Protein AF-A0A7C1C5A8-F1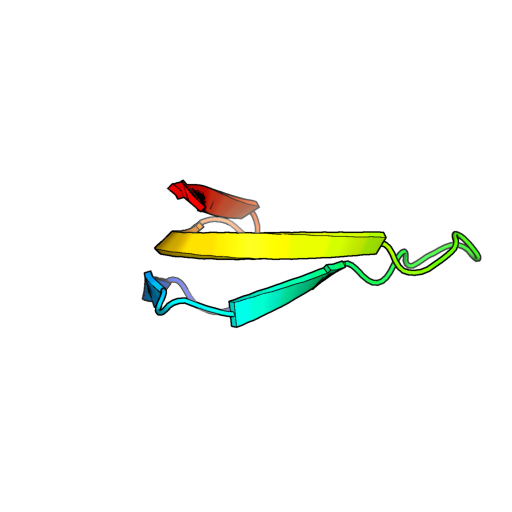 (afdb_monomer)

Structure (mmCIF, N/CA/C/O backbone):
data_AF-A0A7C1C5A8-F1
#
_entry.id   AF-A0A7C1C5A8-F1
#
loop_
_atom_site.group_PDB
_atom_site.id
_atom_site.type_symbol
_atom_site.label_atom_id
_atom_site.label_alt_id
_atom_site.label_comp_id
_atom_site.label_asym_id
_atom_site.label_entity_id
_atom_site.label_seq_id
_atom_site.pdbx_PDB_ins_code
_atom_site.Cartn_x
_atom_site.Cartn_y
_atom_site.Cartn_z
_atom_site.occupancy
_atom_site.B_iso_or_equiv
_atom_site.auth_seq_id
_atom_site.auth_comp_id
_atom_site.auth_asym_id
_atom_site.auth_atom_id
_atom_site.pdbx_PDB_model_num
ATOM 1 N N . ASN A 1 1 ? 13.598 4.122 4.293 1.00 83.94 1 ASN A N 1
ATOM 2 C CA . ASN A 1 1 ? 13.895 3.861 2.871 1.00 83.94 1 ASN A CA 1
ATOM 3 C C . ASN A 1 1 ? 13.349 2.516 2.482 1.00 83.94 1 ASN A C 1
ATOM 5 O O . ASN A 1 1 ? 13.539 1.564 3.228 1.00 83.94 1 ASN A O 1
ATOM 9 N N . HIS A 1 2 ? 12.646 2.470 1.359 1.00 88.56 2 HIS A N 1
ATOM 10 C CA . HIS A 1 2 ? 12.045 1.262 0.806 1.00 88.56 2 HIS A CA 1
ATOM 11 C C . HIS A 1 2 ? 12.516 1.112 -0.645 1.00 88.56 2 HIS A C 1
ATOM 13 O O . HIS A 1 2 ? 12.859 2.111 -1.278 1.00 88.56 2 HIS A O 1
ATOM 19 N N . ALA A 1 3 ? 12.567 -0.117 -1.157 1.00 94.88 3 ALA A N 1
ATOM 20 C CA . ALA A 1 3 ? 12.890 -0.362 -2.560 1.00 94.88 3 ALA A CA 1
ATOM 21 C C . ALA A 1 3 ? 11.810 0.236 -3.486 1.00 94.88 3 ALA A C 1
ATOM 23 O O . ALA A 1 3 ? 10.650 0.330 -3.064 1.00 94.88 3 ALA A O 1
ATOM 24 N N . PRO A 1 4 ? 12.160 0.617 -4.728 1.00 95.44 4 PRO A N 1
ATOM 25 C CA . PRO A 1 4 ? 11.175 1.065 -5.699 1.00 95.44 4 PRO A CA 1
ATOM 26 C C . PRO A 1 4 ? 10.088 0.015 -5.945 1.00 95.44 4 PRO A C 1
ATOM 28 O O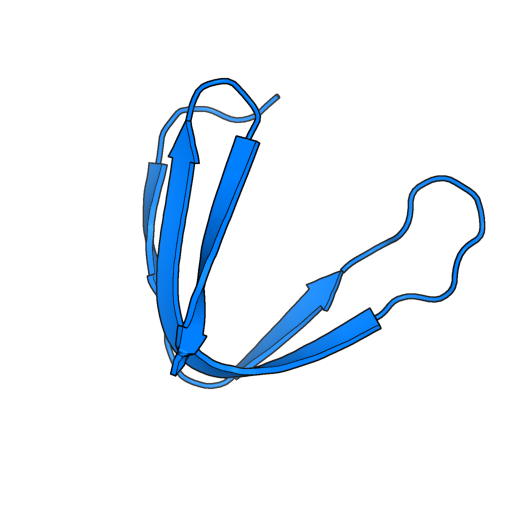 . PRO A 1 4 ? 10.384 -1.179 -6.022 1.00 95.44 4 PRO A O 1
ATOM 31 N N . LEU A 1 5 ? 8.834 0.455 -6.040 1.00 95.31 5 LEU A N 1
ATOM 32 C CA . LEU A 1 5 ? 7.677 -0.430 -6.183 1.00 95.31 5 LEU A CA 1
ATOM 33 C C . LEU A 1 5 ? 6.515 0.295 -6.859 1.00 95.31 5 LEU A C 1
ATOM 35 O O . LEU A 1 5 ? 6.256 1.455 -6.556 1.00 95.31 5 LEU A O 1
ATOM 39 N N . ILE A 1 6 ? 5.777 -0.421 -7.708 1.00 95.06 6 ILE A N 1
ATOM 40 C CA . ILE A 1 6 ? 4.470 -0.002 -8.224 1.00 95.06 6 ILE A CA 1
ATOM 41 C C . ILE A 1 6 ? 3.485 -1.143 -7.969 1.00 95.06 6 ILE A C 1
ATOM 43 O O . ILE A 1 6 ? 3.789 -2.298 -8.268 1.00 95.06 6 ILE A O 1
ATOM 47 N N . SER A 1 7 ? 2.318 -0.838 -7.401 1.00 95.19 7 SER A N 1
ATOM 48 C CA . SER A 1 7 ? 1.271 -1.835 -7.151 1.00 95.19 7 SER A CA 1
ATOM 49 C C . SER A 1 7 ? -0.122 -1.238 -7.289 1.00 95.19 7 SER A C 1
ATOM 51 O O . SER A 1 7 ? -0.349 -0.071 -6.976 1.00 95.19 7 SER A O 1
ATOM 53 N N . ALA A 1 8 ? -1.078 -2.071 -7.694 1.00 95.12 8 ALA A N 1
ATOM 54 C CA . ALA A 1 8 ? -2.491 -1.742 -7.583 1.00 95.12 8 ALA A CA 1
ATOM 55 C C . ALA A 1 8 ? -2.938 -1.816 -6.113 1.00 95.12 8 ALA A C 1
ATOM 57 O O . ALA A 1 8 ? -2.481 -2.680 -5.356 1.00 95.12 8 ALA A O 1
ATOM 58 N N . LEU A 1 9 ? -3.838 -0.916 -5.725 1.00 94.50 9 LEU A N 1
ATOM 59 C CA . LEU A 1 9 ? -4.529 -0.904 -4.443 1.00 94.50 9 LEU A CA 1
ATOM 60 C C . LEU A 1 9 ? -5.960 -1.397 -4.648 1.00 94.50 9 LEU A C 1
ATOM 62 O O . LEU A 1 9 ? -6.656 -0.966 -5.566 1.00 94.50 9 LEU A O 1
ATOM 66 N N . LYS A 1 10 ? -6.391 -2.307 -3.778 1.00 94.19 10 LYS A N 1
ATOM 67 C CA . LYS A 1 10 ? -7.793 -2.720 -3.682 1.00 94.19 10 LYS A CA 1
ATOM 68 C C . LYS A 1 10 ? -8.541 -1.784 -2.740 1.00 94.19 10 LYS A C 1
ATOM 70 O O . LYS A 1 10 ? -7.912 -1.072 -1.957 1.00 94.19 10 LYS A O 1
ATOM 75 N N . GLU A 1 11 ? -9.866 -1.841 -2.798 1.00 95.88 11 GLU A N 1
ATOM 76 C CA . GLU A 1 11 ? -10.730 -1.209 -1.807 1.00 95.88 11 GLU A CA 1
ATOM 77 C C . GLU A 1 11 ? -10.301 -1.584 -0.383 1.00 95.88 11 GLU A C 1
ATOM 79 O O . GLU A 1 11 ? -10.013 -2.749 -0.085 1.00 95.88 11 GLU A O 1
ATOM 84 N N . GLY A 1 12 ? -10.233 -0.584 0.489 1.00 94.88 12 GLY A N 1
ATOM 85 C CA . GLY A 1 12 ? -9.834 -0.767 1.873 1.00 94.88 12 GLY A CA 1
ATOM 86 C C . GLY A 1 12 ? -9.475 0.539 2.565 1.00 94.88 12 GLY A C 1
ATOM 87 O O . GLY A 1 12 ? -9.834 1.630 2.130 1.00 94.88 12 GLY A O 1
ATOM 88 N N . GLN A 1 13 ? -8.749 0.418 3.674 1.00 95.00 13 GLN A N 1
ATOM 89 C CA . GLN A 1 13 ? -8.381 1.551 4.514 1.00 95.00 13 GLN A CA 1
ATOM 90 C C . GLN A 1 13 ? -6.861 1.710 4.590 1.00 95.00 13 GLN A C 1
ATOM 92 O O . GLN A 1 13 ? -6.132 0.777 4.932 1.00 95.00 13 GLN A O 1
ATOM 97 N N . ILE A 1 14 ? -6.379 2.917 4.311 1.00 93.81 14 ILE A N 1
ATOM 98 C CA . ILE A 1 14 ? -4.980 3.310 4.441 1.00 93.81 14 ILE A CA 1
ATOM 99 C C . ILE A 1 14 ? -4.787 3.953 5.808 1.00 93.81 14 ILE A C 1
ATOM 101 O O . ILE A 1 14 ? -5.446 4.935 6.143 1.00 93.81 14 ILE A O 1
ATOM 105 N N . LYS A 1 15 ? -3.844 3.423 6.588 1.00 94.38 15 LYS A N 1
ATOM 106 C CA . LYS A 1 15 ? -3.454 3.976 7.886 1.00 94.38 15 LYS A CA 1
ATOM 107 C C . LYS A 1 15 ? -2.141 4.749 7.770 1.00 94.38 15 LYS A C 1
ATOM 109 O O . LYS A 1 15 ? -1.091 4.152 7.535 1.00 94.38 15 LYS A O 1
ATOM 114 N N . LEU A 1 16 ? -2.178 6.053 8.023 1.00 92.00 16 LEU A N 1
ATOM 115 C CA . LEU A 1 16 ? -1.004 6.917 8.077 1.00 92.00 16 LEU A CA 1
ATOM 116 C C . LEU A 1 16 ? -0.569 7.133 9.533 1.00 92.00 16 LEU A C 1
ATOM 118 O O . LEU A 1 16 ? -1.237 7.822 10.303 1.00 92.00 16 LEU A O 1
ATOM 122 N N . LYS A 1 17 ? 0.578 6.557 9.910 1.00 91.69 17 LYS A N 1
ATOM 123 C CA . LYS A 1 17 ? 1.177 6.737 11.242 1.00 91.69 17 LYS A CA 1
ATOM 124 C C . LYS A 1 17 ? 2.115 7.941 11.250 1.00 91.69 17 LYS A C 1
ATOM 126 O O . LYS A 1 17 ? 3.111 7.949 10.528 1.00 91.69 17 LYS A O 1
ATOM 131 N N . LYS A 1 18 ? 1.843 8.941 12.092 1.00 90.06 18 LYS A N 1
ATOM 132 C CA . LYS A 1 18 ? 2.706 10.125 12.229 1.00 90.06 18 LYS A CA 1
ATOM 133 C C . LYS A 1 18 ? 3.856 9.863 13.203 1.00 90.06 18 LYS A C 1
ATOM 135 O O . LYS A 1 18 ? 3.643 9.502 14.353 1.00 90.06 18 LYS A O 1
ATOM 140 N N . THR A 1 19 ? 5.088 10.130 12.775 1.00 82.50 19 THR A N 1
ATOM 141 C CA . THR A 1 19 ? 6.312 9.791 13.529 1.00 82.50 19 THR A CA 1
ATOM 142 C C . THR A 1 19 ? 6.565 10.656 14.775 1.00 82.50 19 THR A C 1
ATOM 144 O O . THR A 1 19 ? 7.368 10.277 15.619 1.00 82.50 19 THR A O 1
ATOM 147 N N . LYS A 1 20 ? 5.916 11.822 14.918 1.00 79.56 20 LYS A N 1
ATOM 148 C CA . LYS A 1 20 ? 6.151 12.781 16.022 1.00 79.56 20 LYS A CA 1
ATOM 149 C C . LYS A 1 20 ? 4.900 13.033 16.873 1.00 79.56 20 LYS A C 1
ATOM 151 O O . LYS A 1 20 ? 4.454 14.168 16.993 1.00 79.56 20 LYS A O 1
ATOM 156 N N . GLY A 1 21 ? 4.308 11.972 17.425 1.00 68.19 21 GLY A N 1
ATOM 157 C CA . GLY A 1 21 ? 3.206 12.082 18.398 1.00 68.19 21 GLY A CA 1
ATOM 158 C C . GLY A 1 21 ? 1.879 12.603 17.832 1.00 68.19 21 GLY A C 1
ATOM 159 O O . GLY A 1 21 ? 0.985 12.969 18.591 1.00 68.19 21 GLY A O 1
ATOM 160 N N . GLY A 1 22 ? 1.742 12.650 16.505 1.00 77.69 22 GLY A N 1
ATOM 161 C CA . GLY A 1 22 ? 0.468 12.937 15.853 1.00 77.69 22 GLY A CA 1
ATOM 162 C C . GLY A 1 22 ? -0.463 11.729 15.922 1.00 77.69 22 GLY A C 1
ATOM 163 O O . GLY A 1 22 ? -0.001 10.592 15.989 1.00 77.69 22 GLY A O 1
ATOM 164 N N . LYS A 1 23 ? -1.776 11.975 15.888 1.00 84.00 23 LYS A N 1
ATOM 165 C CA . LYS A 1 23 ? -2.763 10.897 15.773 1.00 84.00 23 LYS A CA 1
ATOM 166 C C . LYS A 1 23 ? -2.582 10.169 14.441 1.00 84.00 23 LYS A C 1
ATOM 168 O O . LYS A 1 23 ? -2.246 10.798 13.435 1.00 8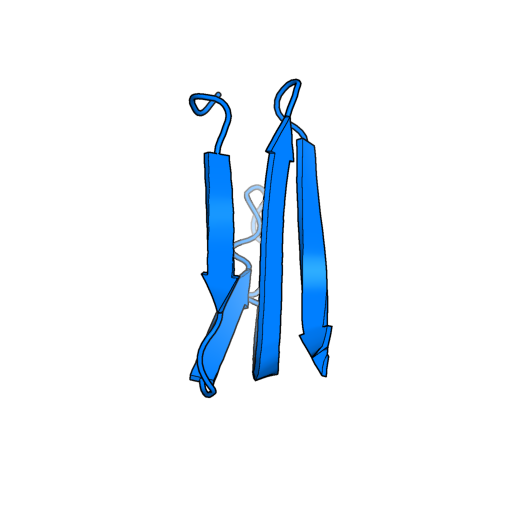4.00 23 LYS A O 1
ATOM 173 N N . ASP A 1 24 ? -2.814 8.862 14.472 1.00 91.69 24 ASP A N 1
ATOM 174 C CA . ASP A 1 24 ? -2.938 8.064 13.260 1.00 91.69 24 ASP A CA 1
ATOM 175 C C . ASP A 1 24 ? -4.113 8.600 12.435 1.00 91.69 24 ASP A C 1
ATOM 177 O O . ASP A 1 24 ? -5.193 8.853 12.974 1.00 91.69 24 ASP A O 1
ATOM 181 N N . GLU A 1 25 ? -3.895 8.772 11.137 1.00 91.88 25 GLU A N 1
ATOM 182 C CA . GLU A 1 25 ? -4.942 9.140 10.189 1.00 91.88 25 GLU A CA 1
ATOM 183 C C . GLU A 1 25 ? -5.357 7.914 9.387 1.00 91.88 25 GLU A C 1
ATOM 185 O O . GLU A 1 25 ? -4.545 7.031 9.101 1.00 91.88 25 GLU A O 1
ATOM 190 N N . PHE A 1 26 ? -6.636 7.860 9.043 1.00 93.75 26 PHE A N 1
ATOM 191 C CA . PHE A 1 26 ? -7.215 6.763 8.290 1.00 93.75 26 PHE A CA 1
ATOM 192 C C . PHE A 1 26 ? -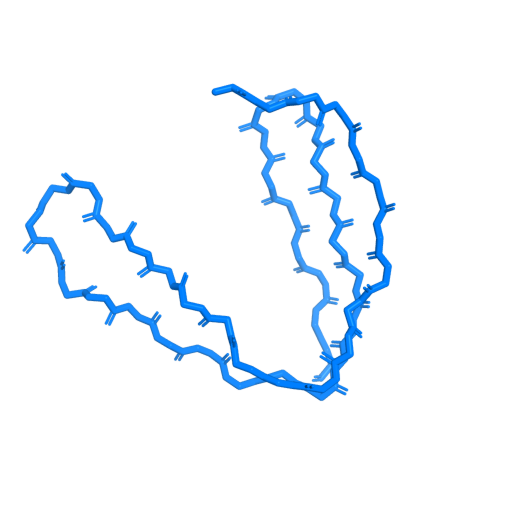7.950 7.325 7.079 1.00 93.75 26 PHE A C 1
ATOM 194 O O . PHE A 1 26 ? -8.741 8.256 7.218 1.00 93.75 26 PHE A O 1
ATOM 201 N N . PHE A 1 27 ? -7.689 6.742 5.913 1.00 92.81 27 PHE A N 1
ATOM 202 C CA . PHE A 1 27 ? -8.317 7.103 4.647 1.00 92.81 27 PHE A CA 1
ATOM 203 C C . PHE A 1 27 ? -8.972 5.863 4.055 1.00 92.81 27 PHE A C 1
ATOM 205 O O . PHE A 1 27 ? -8.300 4.853 3.859 1.00 92.81 27 PHE A O 1
ATOM 212 N N . GLU A 1 28 ? -10.270 5.921 3.786 1.00 94.69 28 GLU A N 1
ATOM 213 C CA . GLU A 1 28 ? -10.958 4.886 3.014 1.00 94.69 28 GLU A CA 1
ATOM 214 C C . GLU A 1 28 ? -10.753 5.159 1.525 1.00 94.69 28 GLU A C 1
ATOM 216 O O . GLU A 1 28 ? -10.891 6.295 1.074 1.00 94.69 28 GLU A O 1
ATOM 221 N N . VAL A 1 29 ? -10.384 4.123 0.777 1.00 94.81 29 VAL A N 1
ATOM 222 C CA . VAL A 1 29 ? -10.135 4.184 -0.666 1.00 94.81 29 VAL A CA 1
ATOM 223 C C . VAL A 1 29 ? -10.888 3.049 -1.344 1.00 94.81 29 VAL A C 1
ATOM 225 O O . VAL A 1 29 ? -10.921 1.937 -0.816 1.00 94.81 29 VAL A O 1
ATOM 228 N N . LYS A 1 30 ? -11.481 3.298 -2.515 1.00 94.81 30 LYS A N 1
ATOM 229 C CA . LYS A 1 30 ? -12.173 2.253 -3.295 1.00 94.81 30 LYS A CA 1
ATOM 230 C C . LYS A 1 30 ? -11.225 1.466 -4.194 1.00 94.81 30 LYS A C 1
ATOM 232 O O . LYS A 1 30 ? -11.546 0.386 -4.676 1.00 94.81 30 LYS A O 1
ATOM 237 N N . GLY A 1 31 ? -10.023 1.986 -4.374 1.00 94.06 31 GLY A N 1
ATOM 238 C CA . GLY A 1 31 ? -8.961 1.383 -5.153 1.00 94.06 31 GLY A CA 1
ATOM 239 C C . GLY A 1 31 ? -7.940 2.443 -5.527 1.00 94.06 31 GLY A C 1
ATOM 240 O O . GLY A 1 31 ? -7.998 3.577 -5.049 1.00 94.06 31 GLY A O 1
ATOM 241 N N . GLY A 1 32 ? -6.978 2.067 -6.361 1.00 95.12 32 GLY A N 1
ATOM 242 C CA . GLY A 1 32 ? -5.995 3.013 -6.867 1.00 95.12 32 GLY A CA 1
ATOM 243 C C . GLY A 1 32 ? -4.671 2.370 -7.232 1.00 95.12 32 GLY A C 1
ATOM 244 O O . GLY A 1 32 ? -4.572 1.160 -7.442 1.00 95.12 32 GLY A O 1
ATOM 245 N N . VAL A 1 33 ? -3.631 3.193 -7.275 1.00 95.56 33 VAL A N 1
ATOM 246 C CA . VAL A 1 33 ? -2.253 2.769 -7.538 1.00 95.56 33 VAL A CA 1
ATOM 247 C C . VAL A 1 33 ? -1.322 3.426 -6.525 1.00 95.56 33 VAL A C 1
ATOM 249 O O . VAL A 1 33 ? -1.489 4.597 -6.181 1.00 95.56 33 VAL A O 1
ATOM 252 N N . ILE A 1 34 ? -0.339 2.664 -6.049 1.00 95.25 34 ILE A N 1
ATOM 253 C CA . ILE A 1 34 ? 0.755 3.153 -5.213 1.00 95.25 34 ILE A CA 1
ATOM 254 C C . ILE A 1 34 ? 2.079 3.052 -5.964 1.00 95.25 34 ILE A C 1
ATOM 256 O O . ILE A 1 34 ? 2.371 2.032 -6.591 1.00 95.25 34 ILE A O 1
ATOM 260 N N . GLU A 1 35 ? 2.888 4.098 -5.849 1.00 96.75 35 GLU A N 1
ATOM 261 C CA . GLU A 1 35 ? 4.260 4.165 -6.336 1.00 96.75 35 G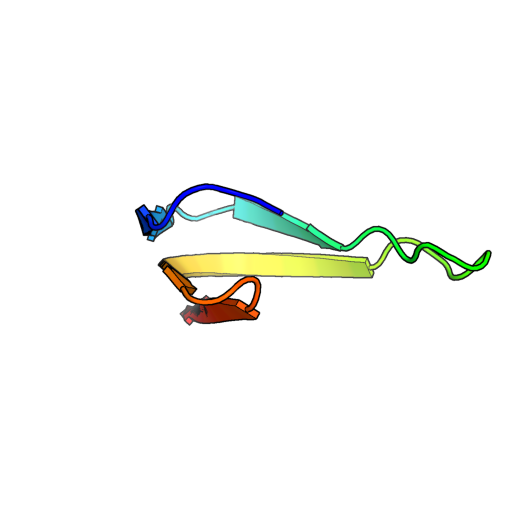LU A CA 1
ATOM 262 C C . GLU A 1 35 ? 5.197 4.532 -5.183 1.00 96.75 35 GLU A C 1
ATOM 264 O O . GLU A 1 35 ? 4.918 5.421 -4.375 1.00 96.75 35 GLU A O 1
ATOM 269 N N . VAL A 1 36 ? 6.331 3.843 -5.116 1.00 96.56 36 VAL A N 1
ATOM 270 C CA . VAL A 1 36 ? 7.453 4.177 -4.246 1.00 96.56 36 VAL A CA 1
ATOM 271 C C . VAL A 1 36 ? 8.665 4.414 -5.131 1.00 96.56 36 VAL A C 1
ATOM 273 O O . VAL A 1 36 ? 9.120 3.494 -5.808 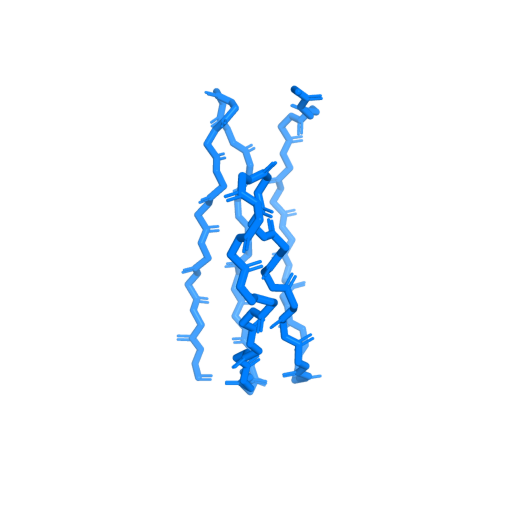1.00 96.56 36 VAL A O 1
ATOM 276 N N . LEU A 1 37 ? 9.200 5.631 -5.111 1.00 95.38 37 LEU A N 1
ATOM 277 C CA . LEU A 1 37 ? 10.380 6.020 -5.883 1.00 95.38 37 LEU A CA 1
ATOM 278 C C . LEU A 1 37 ? 11.156 7.095 -5.117 1.00 95.38 37 LEU A C 1
ATOM 280 O O . LEU A 1 37 ? 10.557 7.999 -4.541 1.00 95.38 37 LEU A O 1
ATOM 284 N N . ASP A 1 38 ? 12.485 6.985 -5.057 1.00 93.25 38 ASP A N 1
ATOM 285 C CA . ASP A 1 38 ? 13.364 7.950 -4.372 1.00 93.25 38 ASP A CA 1
ATOM 286 C C . ASP A 1 38 ? 12.930 8.306 -2.937 1.00 93.25 38 ASP A C 1
ATOM 288 O O . ASP A 1 38 ? 12.986 9.456 -2.500 1.00 93.25 38 ASP A O 1
ATOM 292 N N . ASN A 1 39 ? 12.483 7.295 -2.182 1.00 89.12 39 ASN A N 1
ATOM 293 C CA . ASN A 1 39 ? 11.951 7.431 -0.817 1.00 89.12 39 ASN A CA 1
ATOM 294 C C . ASN A 1 39 ? 10.725 8.347 -0.694 1.00 89.12 39 ASN A C 1
ATOM 296 O O . ASN A 1 39 ? 10.385 8.786 0.406 1.00 89.12 39 ASN A O 1
ATOM 300 N N . LYS A 1 40 ? 10.040 8.600 -1.806 1.00 93.06 40 LYS A N 1
ATOM 301 C CA . LYS A 1 40 ? 8.720 9.214 -1.851 1.00 93.06 40 LYS A CA 1
ATOM 302 C C . LYS A 1 40 ? 7.691 8.128 -2.120 1.00 93.06 40 LYS A C 1
ATOM 304 O O . LYS A 1 40 ? 7.947 7.189 -2.869 1.00 93.06 40 LYS A O 1
ATOM 309 N N . VAL A 1 41 ? 6.542 8.261 -1.471 1.00 94.12 41 VAL A N 1
ATOM 310 C CA . VAL A 1 41 ? 5.383 7.394 -1.677 1.00 94.12 41 VAL A CA 1
ATOM 311 C C . VAL A 1 41 ? 4.288 8.259 -2.284 1.00 94.12 41 VAL A C 1
ATOM 313 O O . VAL A 1 41 ? 3.913 9.267 -1.683 1.00 94.12 41 VAL A O 1
ATOM 316 N N . LEU A 1 42 ? 3.806 7.884 -3.464 1.00 94.56 42 LEU A N 1
ATOM 317 C CA . LEU A 1 42 ? 2.693 8.526 -4.156 1.00 94.56 42 LEU A CA 1
ATOM 318 C C . LEU A 1 42 ? 1.522 7.548 -4.220 1.00 94.56 42 LEU A C 1
ATOM 320 O O . LEU A 1 42 ? 1.696 6.379 -4.557 1.00 94.56 42 LEU A O 1
ATOM 324 N N . ILE A 1 43 ? 0.329 8.033 -3.885 1.00 94.31 43 ILE A N 1
ATOM 325 C CA . ILE A 1 43 ? -0.902 7.246 -3.905 1.00 94.31 43 ILE A CA 1
ATOM 326 C C . ILE A 1 43 ? -1.920 8.006 -4.744 1.00 94.31 43 ILE A C 1
ATOM 328 O O . ILE A 1 43 ? -2.244 9.153 -4.441 1.00 94.31 43 ILE A O 1
ATOM 332 N N . LEU A 1 44 ? -2.410 7.354 -5.792 1.00 94.81 44 LEU A N 1
ATOM 333 C CA . LEU A 1 44 ? -3.503 7.834 -6.628 1.00 94.81 44 LEU A CA 1
ATOM 334 C C . LEU A 1 44 ? -4.723 6.977 -6.294 1.00 94.81 44 LEU A C 1
ATOM 336 O O . LEU A 1 44 ? -4.788 5.825 -6.721 1.00 94.81 44 LEU A O 1
ATOM 340 N N . ALA A 1 45 ? -5.621 7.509 -5.464 1.00 92.50 45 ALA A N 1
ATOM 341 C CA . ALA A 1 45 ? -6.805 6.809 -4.967 1.00 92.50 45 ALA A CA 1
ATOM 342 C C . ALA A 1 45 ? -8.082 7.243 -5.704 1.00 92.50 45 ALA A C 1
A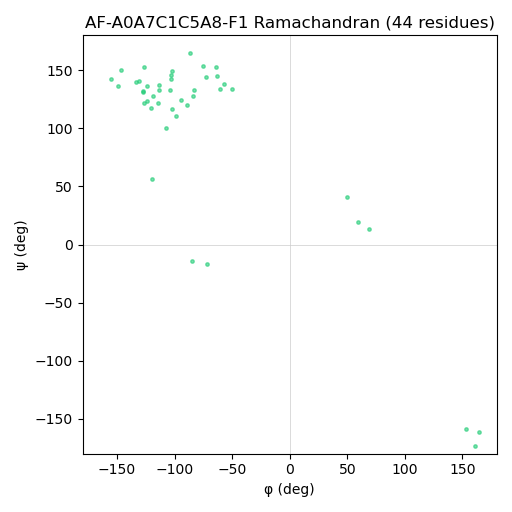TOM 344 O O . ALA A 1 45 ? -8.183 8.396 -6.129 1.00 92.50 45 ALA A O 1
ATOM 345 N N . GLU A 1 46 ? -9.033 6.311 -5.809 1.00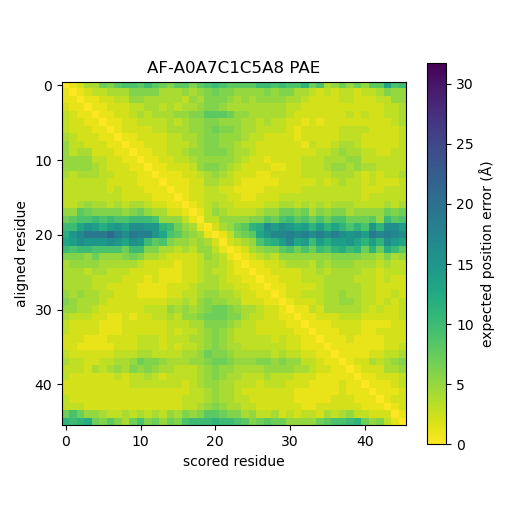 81.31 46 GLU A N 1
ATOM 346 C CA . GLU A 1 46 ? -10.398 6.501 -6.331 1.00 81.31 46 GLU A CA 1
ATOM 347 C C . GLU A 1 46 ? -11.454 6.449 -5.212 1.00 81.31 46 GLU A C 1
ATOM 349 O O . GLU A 1 46 ? -11.258 5.678 -4.233 1.00 81.31 46 GLU A O 1
#

Radius of gyration: 11.64 Å; Cα contacts (8 Å, |Δi|>4): 84; chains: 1; bounding box: 26×16×27 Å

Secondary structure (DSSP, 8-state):
----EEEEEEEEEEEE--SSSPPPEEEEEEEEEEEEETTEEEEEE-

Solvent-accessible surface area (backbone atoms only — not comparable to full-atom values): 2856 Å² total; per-residue (Å²): 133,67,75,73,45,77,47,80,41,69,60,48,73,49,74,47,77,46,93,80,85,49,74,71,44,77,44,82,34,65,22,38,41,38,40,32,52,95,75,41,79,47,74,52,70,85

Sequence (46 aa):
NHAPLISALKEGQIKLKKTKGGKDEFFEVKGGVIEVLDNKVLILAE

pLDDT: mean 91.78, std 5.79, range [68.19, 96.75]

Nearest PDB structures (foldseek):
  6q45-assembly2_P  TM=9.320E-01  e=1.730E-02  Fusobacterium nucleatum subsp. nucleatum ATCC 25586
  8v3t-assembly1_a  TM=2.330E-01  e=4.726E+00  Clostridioides difficile
  4ge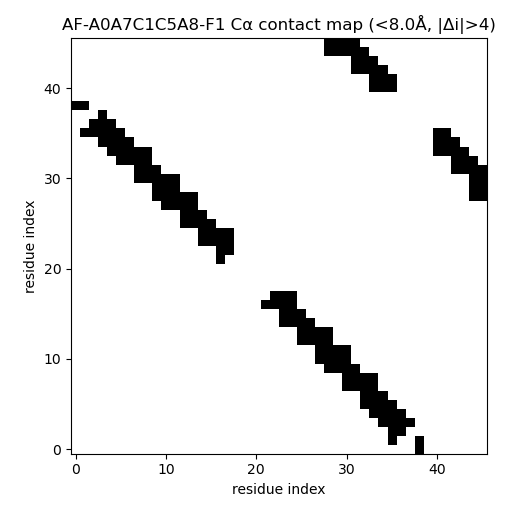j-assembly10_J  TM=2.240E-01  e=2.157E+00  Homo sapiens

Mean predicted aligned error: 3.89 Å

Foldseek 3Di:
DDDWDKDKFAFDKDWDDDPPPDDIDIDTFRIFMWTADPNDIDTDGD